Protein AF-A0A6N3B2Q0-F1 (afdb_monomer_lite)

Secondary structure (DSSP, 8-state):
-HHHHHHHHHHHHHHHHHHHHHHHHHHHHHHHHHHHHHHSTT-HHHHHHHHHHHHHHHHHHHHHHHHHHHHT--

Organism: NCBI:txid74426

Foldseek 3Di:
DVVVVVVLVVLLVVLVVVLVVVPVVLVVLLVVLVVQCVVCVVPVVSNVVSVVSNVVSVVVNV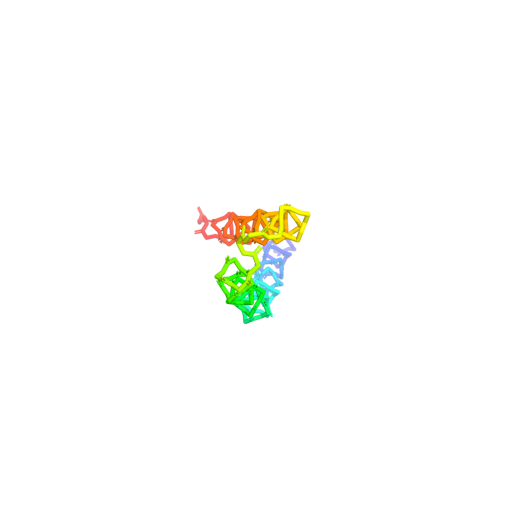VSVVSNVVSPDD

Sequence (74 aa):
MRPVAEAAARERAFVCTASHGLVTPLMAVTANCDVFEAETSDQAGLASWVATIRAAADEMATRIADMLMHMGGD

Structure (mmCIF, N/CA/C/O backbone):
data_AF-A0A6N3B2Q0-F1
#
_entry.id   AF-A0A6N3B2Q0-F1
#
loop_
_atom_site.group_PDB
_atom_site.id
_atom_site.type_symbol
_atom_site.label_atom_id
_atom_site.label_alt_id
_atom_site.label_comp_id
_atom_site.label_asym_id
_atom_site.label_entity_id
_atom_site.label_seq_id
_atom_site.pdbx_PDB_ins_code
_atom_site.Cartn_x
_atom_site.Cartn_y
_atom_site.Cartn_z
_atom_site.occupancy
_atom_site.B_iso_or_equiv
_atom_site.auth_seq_id
_atom_site.auth_comp_id
_atom_site.auth_asym_id
_atom_site.auth_atom_id
_atom_site.pdbx_PDB_model_num
ATOM 1 N N . MET A 1 1 ? 15.307 4.397 -32.681 1.00 67.00 1 MET A N 1
ATOM 2 C CA . MET A 1 1 ? 14.370 3.682 -31.783 1.00 67.00 1 MET A CA 1
ATOM 3 C C . MET A 1 1 ? 15.036 3.011 -30.579 1.00 67.00 1 MET A C 1
ATOM 5 O O . MET A 1 1 ? 14.424 3.013 -29.524 1.00 67.00 1 MET A O 1
ATOM 9 N N . ARG A 1 2 ? 16.274 2.496 -30.675 1.00 82.44 2 ARG A N 1
ATOM 10 C CA . ARG A 1 2 ? 16.978 1.838 -29.550 1.00 82.44 2 ARG A CA 1
ATOM 11 C C . ARG A 1 2 ? 17.000 2.625 -28.215 1.00 82.44 2 ARG A C 1
ATOM 13 O O . ARG A 1 2 ? 16.682 2.015 -27.201 1.00 82.44 2 ARG A O 1
ATOM 20 N N . PRO A 1 3 ? 17.240 3.954 -28.191 1.00 90.25 3 PRO A N 1
ATOM 21 C CA . PRO A 1 3 ? 17.251 4.708 -26.931 1.00 90.25 3 PRO A CA 1
ATOM 22 C C . PRO A 1 3 ? 15.901 4.737 -26.197 1.00 90.25 3 PRO A C 1
ATOM 24 O O . PRO A 1 3 ? 15.870 4.755 -24.973 1.00 90.25 3 PRO A O 1
ATOM 27 N N . VAL A 1 4 ? 14.788 4.717 -26.940 1.00 90.44 4 VAL A N 1
ATOM 28 C CA . VAL A 1 4 ? 13.429 4.745 -26.369 1.00 90.44 4 VAL A CA 1
ATOM 29 C C . VAL A 1 4 ? 13.093 3.401 -25.725 1.00 90.44 4 VAL A C 1
ATOM 31 O O . VAL A 1 4 ? 12.605 3.366 -24.602 1.00 90.44 4 VAL A O 1
ATOM 34 N N . ALA A 1 5 ? 13.428 2.292 -26.390 1.00 90.31 5 ALA A N 1
ATOM 35 C CA . ALA A 1 5 ? 13.206 0.952 -25.849 1.00 90.31 5 ALA A CA 1
ATOM 36 C C . ALA A 1 5 ? 14.016 0.700 -24.563 1.00 90.31 5 ALA A C 1
ATOM 38 O O . ALA A 1 5 ? 13.504 0.140 -23.598 1.00 90.31 5 ALA A O 1
ATOM 39 N N . GLU A 1 6 ? 15.269 1.161 -24.515 1.00 93.81 6 GLU A N 1
ATOM 40 C CA . GLU A 1 6 ? 16.110 1.046 -23.317 1.00 93.81 6 GLU A CA 1
ATOM 41 C C . GLU A 1 6 ? 15.620 1.918 -22.154 1.00 93.81 6 GLU A C 1
ATOM 43 O O . GLU A 1 6 ? 15.810 1.550 -20.994 1.00 93.81 6 GLU A O 1
ATOM 48 N N . ALA A 1 7 ? 15.032 3.083 -22.442 1.00 92.56 7 ALA A N 1
ATOM 49 C CA . ALA A 1 7 ? 14.429 3.938 -21.425 1.00 92.56 7 ALA A CA 1
ATOM 50 C C . ALA A 1 7 ? 13.171 3.282 -20.834 1.00 92.56 7 ALA A C 1
ATOM 52 O O . ALA A 1 7 ? 13.075 3.161 -19.616 1.00 92.56 7 ALA A O 1
ATOM 53 N N . ALA A 1 8 ? 12.284 2.758 -21.685 1.00 91.31 8 ALA A N 1
ATOM 54 C CA . ALA A 1 8 ? 11.084 2.041 -21.253 1.00 91.31 8 ALA A CA 1
ATOM 55 C C . ALA A 1 8 ? 11.419 0.793 -20.412 1.00 91.31 8 ALA A C 1
ATOM 57 O O . ALA A 1 8 ? 10.795 0.538 -19.384 1.00 91.31 8 ALA A O 1
ATOM 58 N N . ALA A 1 9 ? 12.457 0.037 -20.789 1.00 92.50 9 ALA A N 1
ATOM 59 C CA . ALA A 1 9 ? 12.914 -1.114 -20.008 1.00 92.50 9 ALA A CA 1
ATOM 60 C C . ALA A 1 9 ? 13.429 -0.715 -18.612 1.00 92.50 9 ALA A C 1
ATOM 62 O O . ALA A 1 9 ? 13.153 -1.403 -17.628 1.00 92.50 9 ALA A O 1
ATOM 63 N N . ARG A 1 10 ? 14.155 0.408 -18.513 1.00 94.56 10 ARG A N 1
ATOM 64 C CA . ARG A 1 10 ? 14.638 0.951 -17.232 1.00 94.56 10 ARG A CA 1
ATOM 65 C C . ARG A 1 10 ? 13.492 1.427 -16.348 1.00 94.56 10 ARG A C 1
ATOM 67 O O . ARG A 1 10 ? 13.500 1.138 -15.156 1.00 94.56 10 ARG A O 1
ATOM 74 N N . GLU A 1 11 ? 12.511 2.105 -16.931 1.00 94.38 11 GLU A N 1
ATOM 75 C CA . GLU A 1 11 ? 11.298 2.525 -16.230 1.00 94.38 11 GLU A CA 1
ATOM 76 C C . GLU A 1 11 ? 10.532 1.316 -15.680 1.00 94.38 11 GLU A C 1
ATOM 78 O O . GLU A 1 11 ? 10.229 1.276 -14.489 1.00 94.38 11 GLU A O 1
ATOM 83 N N . ARG A 1 12 ? 10.326 0.271 -16.496 1.00 93.69 12 ARG A N 1
ATOM 84 C CA . ARG A 1 12 ? 9.673 -0.979 -16.065 1.00 93.69 12 ARG A CA 1
ATOM 85 C C . ARG A 1 12 ? 10.417 -1.626 -14.901 1.00 93.69 12 ARG A C 1
ATOM 87 O O . ARG A 1 12 ? 9.799 -1.985 -13.903 1.00 93.69 12 ARG A O 1
ATOM 94 N N . ALA A 1 13 ? 11.741 -1.740 -14.997 1.00 95.06 13 ALA A N 1
ATOM 95 C CA . ALA A 1 13 ? 12.559 -2.311 -13.930 1.00 95.06 13 ALA A CA 1
ATOM 96 C C . ALA A 1 13 ? 12.482 -1.491 -12.630 1.00 95.06 13 ALA A C 1
ATOM 98 O O . ALA A 1 13 ? 12.386 -2.068 -11.543 1.00 95.06 13 ALA A O 1
ATOM 99 N N . PHE A 1 14 ? 12.490 -0.159 -12.739 1.00 95.62 14 PHE A N 1
ATOM 100 C CA . PHE A 1 14 ? 12.351 0.741 -11.598 1.00 95.62 14 PHE A CA 1
ATOM 101 C C . PHE A 1 14 ? 10.993 0.571 -10.913 1.00 95.62 14 PHE A C 1
ATOM 103 O O . PHE A 1 14 ? 10.960 0.300 -9.713 1.00 95.62 14 PHE A O 1
ATOM 110 N N . VAL A 1 15 ? 9.894 0.658 -11.670 1.00 94.44 15 VAL A N 1
ATOM 111 C CA . VAL A 1 15 ? 8.530 0.520 -11.139 1.00 94.44 15 VAL A CA 1
ATOM 112 C C . VAL A 1 15 ? 8.354 -0.842 -10.473 1.00 94.44 15 VAL A C 1
ATOM 114 O O . VAL A 1 15 ? 7.919 -0.899 -9.329 1.00 94.44 15 VAL A O 1
ATOM 117 N N . CYS A 1 16 ? 8.771 -1.937 -11.115 1.00 94.62 16 CYS A N 1
ATOM 118 C CA . CYS A 1 16 ? 8.669 -3.272 -10.520 1.00 94.62 16 CYS A CA 1
ATOM 119 C C . CYS A 1 16 ? 9.449 -3.391 -9.201 1.00 94.62 16 CYS A C 1
ATOM 121 O O . CYS A 1 16 ? 8.932 -3.934 -8.224 1.00 94.62 16 CYS A O 1
ATOM 123 N N . THR A 1 17 ? 10.678 -2.870 -9.157 1.00 96.25 17 THR A N 1
ATOM 124 C CA . THR A 1 17 ? 11.532 -2.941 -7.960 1.00 96.25 17 THR A CA 1
ATOM 125 C C . THR A 1 17 ? 10.954 -2.110 -6.818 1.00 96.25 17 THR A C 1
ATOM 127 O O . THR A 1 17 ? 10.852 -2.595 -5.690 1.00 96.25 17 THR A O 1
ATOM 130 N N . ALA A 1 18 ? 10.546 -0.873 -7.109 1.00 95.69 18 ALA A N 1
ATOM 131 C CA . ALA A 1 18 ? 9.952 0.020 -6.124 1.00 95.69 18 ALA A CA 1
ATOM 132 C C . ALA A 1 18 ? 8.632 -0.549 -5.586 1.00 95.69 18 ALA A C 1
ATOM 134 O O . ALA A 1 18 ? 8.470 -0.656 -4.373 1.00 95.69 18 ALA A O 1
ATOM 135 N N . SER A 1 19 ? 7.734 -0.999 -6.468 1.00 94.81 19 SER A N 1
ATOM 136 C CA . SER A 1 19 ? 6.460 -1.607 -6.078 1.00 94.81 19 SER A CA 1
ATOM 137 C C . SER A 1 19 ? 6.663 -2.827 -5.184 1.00 94.81 19 SER A C 1
ATOM 139 O O . SER A 1 19 ? 6.020 -2.921 -4.142 1.00 94.81 19 SER A O 1
ATOM 141 N N . HIS A 1 20 ? 7.594 -3.728 -5.522 1.00 95.31 20 HIS A N 1
ATOM 142 C CA . HIS A 1 20 ? 7.880 -4.899 -4.687 1.00 95.31 20 HIS A CA 1
ATOM 143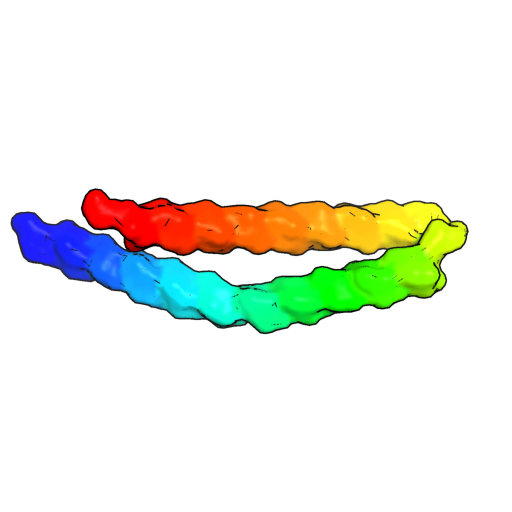 C C . HIS A 1 20 ? 8.397 -4.507 -3.294 1.00 95.31 20 HIS A C 1
ATOM 145 O O . HIS A 1 20 ? 7.958 -5.071 -2.293 1.00 95.31 20 HIS A O 1
ATOM 151 N N . GLY A 1 21 ? 9.270 -3.496 -3.217 1.00 96.69 21 GLY A N 1
ATOM 152 C CA . GLY A 1 21 ? 9.776 -2.967 -1.948 1.00 96.69 21 GLY A CA 1
ATOM 153 C C . GLY A 1 21 ? 8.703 -2.320 -1.062 1.00 96.69 21 GLY A C 1
ATOM 154 O O . GLY A 1 21 ? 8.889 -2.237 0.151 1.00 96.69 21 GLY A O 1
ATOM 155 N N . LEU A 1 22 ? 7.578 -1.891 -1.642 1.00 96.31 22 LEU A N 1
ATOM 156 C CA . LEU A 1 22 ? 6.477 -1.242 -0.925 1.00 96.31 22 LEU A CA 1
ATOM 157 C C . LEU A 1 22 ? 5.398 -2.214 -0.423 1.00 96.31 22 LEU A C 1
ATOM 159 O O . LEU A 1 22 ? 4.653 -1.851 0.485 1.00 96.31 22 LEU A O 1
ATOM 163 N N . VAL A 1 23 ? 5.324 -3.448 -0.941 1.00 92.88 23 VAL A N 1
ATOM 164 C CA . VAL A 1 23 ? 4.282 -4.420 -0.544 1.00 92.88 23 VAL A CA 1
ATOM 165 C C . VAL A 1 23 ? 4.351 -4.742 0.950 1.00 92.88 23 VAL A C 1
ATOM 167 O O . VAL A 1 23 ? 3.359 -4.596 1.659 1.00 92.88 23 VAL A O 1
ATOM 170 N N . THR A 1 24 ? 5.522 -5.139 1.451 1.00 94.75 24 THR A N 1
ATOM 171 C CA . THR A 1 24 ? 5.703 -5.518 2.862 1.00 94.75 24 THR A CA 1
ATOM 172 C C . THR A 1 24 ? 5.377 -4.386 3.848 1.00 94.75 24 THR A C 1
ATOM 174 O O . THR A 1 24 ? 4.614 -4.634 4.784 1.00 94.75 24 THR A O 1
ATOM 177 N N . PRO A 1 25 ? 5.900 -3.150 3.697 1.00 97.62 25 PRO A N 1
ATOM 178 C CA . PRO A 1 25 ? 5.545 -2.070 4.614 1.00 97.62 25 PRO A CA 1
ATOM 179 C C . PRO A 1 25 ? 4.067 -1.667 4.515 1.00 97.62 25 PRO A C 1
ATOM 181 O O . PRO A 1 25 ? 3.475 -1.371 5.550 1.00 97.62 25 PRO A O 1
ATOM 184 N N . LEU A 1 26 ? 3.441 -1.707 3.330 1.00 97.25 26 LEU A N 1
ATOM 185 C CA . LEU A 1 26 ? 2.000 -1.449 3.213 1.00 97.25 26 LEU A CA 1
ATOM 186 C C . LEU A 1 26 ? 1.171 -2.516 3.926 1.00 97.25 26 LEU A C 1
ATOM 188 O O . LEU A 1 26 ? 0.273 -2.166 4.684 1.00 97.25 26 LEU A O 1
ATOM 192 N N . MET A 1 27 ? 1.519 -3.796 3.774 1.00 96.81 27 MET A N 1
ATOM 193 C CA . MET A 1 27 ? 0.871 -4.875 4.523 1.00 96.81 27 MET A CA 1
ATOM 194 C C . MET A 1 27 ? 0.978 -4.670 6.037 1.00 96.81 27 MET A C 1
ATOM 196 O O . MET A 1 27 ? 0.006 -4.899 6.751 1.00 96.81 27 MET A O 1
ATOM 200 N N . ALA A 1 28 ? 2.133 -4.216 6.532 1.00 98.25 28 ALA A N 1
ATOM 201 C CA . ALA A 1 28 ? 2.305 -3.911 7.950 1.00 98.25 28 ALA A CA 1
ATOM 202 C C . ALA A 1 28 ? 1.402 -2.751 8.405 1.00 98.25 28 ALA A C 1
ATOM 204 O O . ALA A 1 28 ? 0.803 -2.828 9.474 1.00 98.25 28 ALA A O 1
ATOM 205 N N . VAL A 1 29 ? 1.267 -1.695 7.594 1.00 98.19 29 VAL A N 1
ATOM 206 C CA . VAL A 1 29 ? 0.352 -0.578 7.883 1.00 98.19 29 VAL A CA 1
ATOM 207 C C . VAL A 1 29 ? -1.099 -1.057 7.923 1.00 98.19 29 VAL A C 1
ATOM 209 O O . VAL A 1 29 ? -1.793 -0.769 8.894 1.00 98.19 29 VAL A O 1
ATOM 212 N N . THR A 1 30 ? -1.544 -1.830 6.930 1.00 97.69 30 THR A N 1
ATOM 213 C CA . THR A 1 30 ? -2.911 -2.370 6.881 1.00 97.69 30 THR A CA 1
ATOM 214 C C . THR A 1 30 ? -3.204 -3.275 8.079 1.00 97.69 30 THR A C 1
ATOM 216 O O . THR A 1 30 ? -4.228 -3.095 8.732 1.00 97.69 30 THR A O 1
ATOM 219 N N . ALA A 1 31 ? -2.282 -4.177 8.431 1.00 97.75 31 ALA A N 1
ATOM 220 C CA . ALA A 1 31 ? -2.438 -5.055 9.591 1.00 97.75 31 ALA A CA 1
ATOM 221 C C . ALA A 1 31 ? -2.506 -4.268 10.912 1.00 97.75 31 ALA A C 1
ATOM 223 O O . ALA A 1 31 ? -3.297 -4.595 11.794 1.00 97.75 31 ALA A O 1
ATOM 224 N N . ASN A 1 32 ? -1.711 -3.202 11.050 1.00 97.19 32 ASN A N 1
ATOM 225 C CA . ASN A 1 32 ? -1.790 -2.325 12.217 1.00 97.19 32 ASN A CA 1
ATOM 226 C C . ASN A 1 32 ? -3.136 -1.592 12.282 1.00 97.19 32 ASN A C 1
ATOM 228 O O . ASN A 1 32 ? -3.698 -1.467 13.367 1.00 97.19 32 ASN A O 1
ATOM 232 N N . CYS A 1 33 ? -3.670 -1.133 11.143 1.00 97.06 33 CYS A N 1
ATOM 233 C CA . CYS A 1 33 ? -5.015 -0.562 11.083 1.00 97.06 33 CYS A CA 1
ATOM 234 C C . CYS A 1 33 ? -6.072 -1.573 11.542 1.00 97.06 33 CYS A C 1
ATOM 236 O O . CYS A 1 33 ? -6.900 -1.204 12.365 1.00 97.06 33 CYS A O 1
ATOM 238 N N . ASP A 1 34 ? -6.005 -2.836 11.101 1.00 95.94 34 ASP A N 1
ATOM 239 C CA . ASP A 1 34 ? -6.955 -3.880 11.526 1.00 95.94 34 ASP A CA 1
ATOM 240 C C . ASP A 1 34 ? -6.959 -4.056 13.059 1.00 95.94 34 ASP A C 1
ATOM 242 O O . ASP A 1 34 ? -8.016 -4.139 13.686 1.00 95.94 34 ASP A O 1
ATOM 246 N N . VAL A 1 35 ? -5.773 -4.064 13.681 1.00 96.25 35 VAL A N 1
ATOM 247 C CA . VAL A 1 35 ? -5.637 -4.141 15.145 1.00 96.25 35 VAL A CA 1
ATOM 248 C C . VAL A 1 35 ? -6.189 -2.881 15.813 1.00 96.25 35 VAL A C 1
ATOM 250 O O . VAL A 1 35 ? -6.966 -2.976 16.758 1.00 96.25 35 VAL A O 1
ATOM 253 N N . PHE A 1 36 ? -5.829 -1.688 15.335 1.00 95.19 36 PHE A N 1
ATOM 254 C CA . PHE A 1 36 ? -6.289 -0.443 15.954 1.00 95.19 36 PHE A CA 1
ATOM 255 C C . PHE A 1 36 ? -7.795 -0.217 15.804 1.00 95.19 36 PHE A C 1
ATOM 257 O O . PHE A 1 36 ? -8.410 0.309 16.730 1.00 95.19 36 PHE A O 1
ATOM 264 N N . GLU A 1 37 ? -8.405 -0.625 14.691 1.00 92.81 37 GLU A N 1
ATOM 265 C CA . GLU A 1 37 ? -9.860 -0.575 14.508 1.00 92.81 37 GLU A CA 1
ATOM 266 C C . GLU A 1 37 ? -10.581 -1.435 15.552 1.00 92.81 37 GLU A C 1
ATOM 268 O O . GLU A 1 37 ? -11.595 -1.003 16.101 1.00 92.81 37 GLU A O 1
ATOM 273 N N . ALA A 1 38 ? -10.029 -2.605 15.891 1.00 91.56 38 ALA A N 1
ATOM 274 C CA . ALA A 1 38 ? -10.572 -3.462 16.940 1.00 91.56 38 ALA A CA 1
ATOM 275 C C . ALA A 1 38 ? -10.395 -2.855 18.347 1.00 91.56 38 ALA A C 1
ATOM 277 O O . ALA A 1 38 ? -11.344 -2.827 19.131 1.00 91.56 38 ALA A O 1
ATOM 278 N N . GLU A 1 39 ? -9.204 -2.336 18.656 1.00 92.44 39 GLU A N 1
ATOM 279 C CA . GLU A 1 39 ? -8.832 -1.867 20.002 1.00 92.44 39 GLU A CA 1
ATOM 280 C C . GLU A 1 39 ? -9.368 -0.465 20.346 1.00 92.44 39 GLU A C 1
ATOM 282 O O . GLU A 1 39 ? -9.550 -0.135 21.517 1.00 92.44 39 GLU A O 1
ATOM 287 N N . THR A 1 40 ? -9.610 0.389 19.345 1.00 89.50 40 THR A N 1
ATOM 288 C CA . THR A 1 40 ? -9.962 1.812 19.549 1.00 89.50 40 THR A CA 1
ATOM 289 C C . THR A 1 40 ? -11.353 2.185 19.035 1.00 89.50 40 THR A C 1
ATOM 291 O O . THR A 1 40 ? -11.667 3.369 18.903 1.00 89.50 40 THR A O 1
ATOM 294 N N . SER A 1 41 ? -12.213 1.192 18.781 1.00 79.56 41 SER A N 1
ATOM 295 C CA . SER A 1 41 ? -13.560 1.384 18.215 1.00 79.56 41 SER A CA 1
ATOM 296 C C . SER A 1 41 ? -14.440 2.369 19.004 1.00 79.56 41 SER A C 1
ATOM 298 O O . SER A 1 41 ? -15.141 3.181 18.402 1.00 79.56 41 SER A O 1
ATOM 300 N N . ASP A 1 42 ? -14.336 2.385 20.335 1.00 89.06 42 ASP A N 1
ATOM 301 C CA . ASP A 1 42 ? -15.086 3.304 21.207 1.00 89.06 42 ASP A CA 1
ATOM 302 C C . ASP A 1 42 ? -14.453 4.707 21.324 1.00 89.06 42 ASP A C 1
ATOM 304 O O . ASP A 1 42 ? -15.037 5.639 21.885 1.00 89.06 42 ASP A O 1
ATOM 308 N N . GLN A 1 43 ? -13.246 4.897 20.789 1.00 90.50 43 GLN A N 1
ATOM 309 C CA . GLN A 1 43 ? -12.505 6.153 20.849 1.00 90.50 43 GLN A CA 1
ATOM 310 C C . GLN A 1 43 ? -12.665 6.921 19.536 1.00 90.50 43 GLN A C 1
ATOM 312 O O . GLN A 1 43 ? -11.7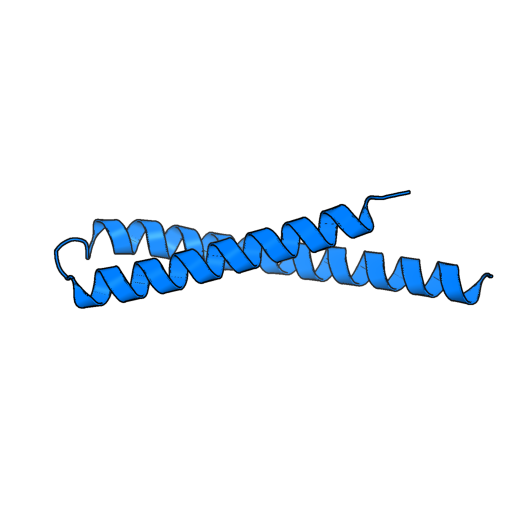65 6.939 18.699 1.00 90.50 43 GLN A O 1
ATOM 317 N N . ALA A 1 44 ? -13.795 7.618 19.379 1.00 84.69 44 ALA A N 1
ATOM 318 C CA . ALA A 1 44 ? -14.194 8.286 18.131 1.00 84.69 44 ALA A CA 1
ATOM 319 C C . ALA A 1 44 ? -13.089 9.131 17.454 1.00 84.69 44 ALA A C 1
ATOM 321 O O . ALA A 1 44 ? -12.979 9.151 16.229 1.00 84.69 44 ALA A O 1
ATOM 322 N N . GLY A 1 45 ? -12.245 9.811 18.240 1.00 87.19 45 GLY A N 1
ATOM 323 C CA . GLY A 1 45 ? -11.096 10.550 17.713 1.00 87.19 45 GLY A CA 1
ATOM 324 C C . GLY A 1 45 ? -10.044 9.638 17.077 1.00 87.19 45 GLY A C 1
ATOM 325 O O . GLY A 1 45 ? -9.650 9.873 15.941 1.00 87.19 45 GLY A O 1
ATOM 326 N N . LEU A 1 46 ? -9.616 8.589 17.784 1.00 90.06 46 LEU A N 1
ATOM 327 C CA . LEU A 1 46 ? -8.618 7.628 17.301 1.00 90.06 46 LEU A CA 1
ATOM 328 C C . LEU A 1 46 ? -9.152 6.800 16.130 1.00 90.06 46 LEU A C 1
ATOM 330 O O . LEU A 1 46 ? -8.456 6.683 15.126 1.00 90.06 46 LEU A O 1
ATOM 334 N N . ALA A 1 47 ? -10.407 6.350 16.196 1.00 91.50 47 ALA A N 1
ATOM 335 C CA . ALA A 1 47 ? -11.066 5.649 15.097 1.00 91.50 47 ALA A CA 1
ATOM 336 C C . ALA A 1 47 ? -11.048 6.468 13.788 1.00 91.50 47 ALA A C 1
ATOM 338 O O . ALA A 1 47 ? -10.765 5.930 12.720 1.00 91.50 47 ALA A O 1
ATOM 339 N N . SER A 1 48 ? -11.263 7.789 13.867 1.00 93.75 48 SER A N 1
ATOM 340 C CA . SER A 1 48 ? -11.181 8.690 12.705 1.00 93.75 48 SER A CA 1
ATOM 341 C C . SER A 1 48 ? -9.768 8.767 12.102 1.00 93.75 48 SER A C 1
ATOM 343 O O . SER A 1 48 ? -9.598 8.708 10.879 1.00 93.75 48 SER A O 1
ATOM 345 N N . TRP A 1 49 ? -8.731 8.842 12.945 1.00 96.19 49 TRP A N 1
ATOM 346 C CA . TRP A 1 49 ? -7.339 8.823 12.482 1.00 96.19 49 TRP A CA 1
ATOM 347 C C . TRP A 1 49 ? -6.972 7.490 11.827 1.00 96.19 49 TRP A C 1
ATOM 349 O O . TRP A 1 49 ? -6.357 7.490 10.761 1.00 96.19 49 TRP A O 1
ATOM 359 N N . VAL A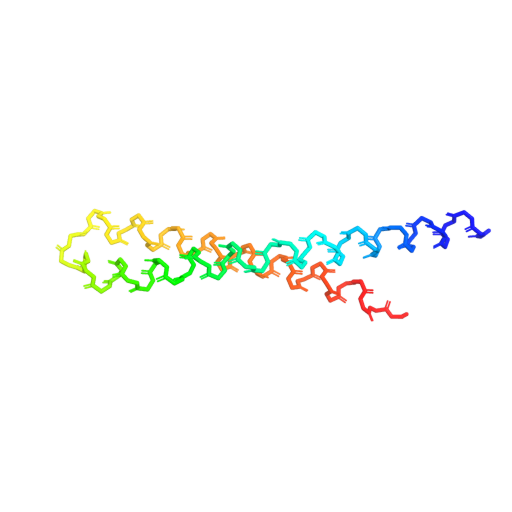 1 50 ? -7.380 6.367 12.423 1.00 96.00 50 VAL A N 1
ATOM 360 C CA . VAL A 1 50 ? -7.121 5.027 11.877 1.00 96.00 50 VAL A CA 1
ATOM 361 C C . VAL A 1 50 ? -7.801 4.855 10.519 1.00 96.00 50 VAL A C 1
ATOM 363 O O . VAL A 1 50 ? -7.139 4.447 9.566 1.00 96.00 50 VAL A O 1
ATOM 366 N N . ALA A 1 51 ? -9.065 5.271 10.389 1.00 94.94 51 ALA A N 1
ATOM 367 C CA . ALA A 1 51 ? -9.789 5.244 9.119 1.00 94.94 51 ALA A CA 1
ATOM 368 C C . ALA A 1 51 ? -9.107 6.102 8.037 1.00 94.94 51 ALA A C 1
ATOM 370 O O . ALA A 1 51 ? -9.001 5.688 6.883 1.00 94.94 51 ALA A O 1
ATOM 371 N N . THR A 1 52 ? -8.591 7.278 8.408 1.00 97.12 52 THR A N 1
ATOM 372 C CA . THR A 1 52 ? -7.850 8.154 7.484 1.00 97.12 52 THR A CA 1
ATOM 373 C C . THR A 1 52 ? -6.557 7.494 6.997 1.00 97.12 52 THR A C 1
ATOM 375 O O . THR A 1 52 ? -6.252 7.528 5.805 1.00 97.12 52 THR A O 1
ATOM 378 N N . ILE A 1 53 ? -5.801 6.869 7.905 1.00 97.31 53 ILE A N 1
ATOM 379 C CA . ILE A 1 53 ? -4.560 6.160 7.565 1.00 97.31 53 ILE A CA 1
ATOM 380 C C . ILE A 1 53 ? -4.862 4.957 6.670 1.00 97.31 53 ILE A C 1
ATOM 382 O O . ILE A 1 53 ? -4.158 4.750 5.682 1.00 97.31 53 ILE A O 1
ATOM 386 N N . ARG A 1 54 ? -5.928 4.203 6.968 1.00 97.62 54 ARG A N 1
ATOM 387 C CA . ARG A 1 54 ? -6.351 3.068 6.147 1.00 97.62 54 ARG A CA 1
ATOM 388 C C . ARG A 1 54 ? -6.710 3.501 4.729 1.00 97.62 54 ARG A C 1
ATOM 390 O O . ARG A 1 54 ? -6.178 2.940 3.779 1.00 97.62 54 ARG A O 1
ATOM 397 N N . ALA A 1 55 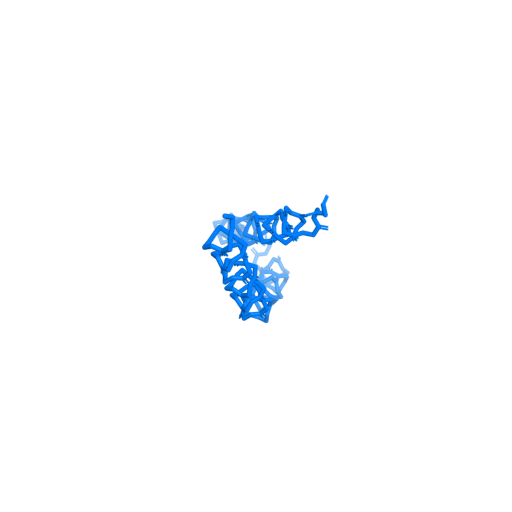? -7.519 4.550 4.585 1.00 97.88 55 ALA A N 1
ATOM 398 C CA . ALA A 1 55 ? -7.886 5.080 3.274 1.00 97.88 55 ALA A CA 1
ATOM 399 C C . ALA A 1 55 ? -6.653 5.508 2.455 1.00 97.88 55 ALA A C 1
ATOM 401 O O . ALA A 1 55 ? -6.562 5.206 1.267 1.00 97.88 55 ALA A O 1
ATOM 402 N N . ALA A 1 56 ? -5.673 6.156 3.091 1.00 98.25 56 ALA A N 1
ATOM 403 C CA . ALA A 1 56 ? -4.421 6.518 2.430 1.00 98.25 56 ALA A CA 1
ATOM 404 C C . ALA A 1 56 ? -3.582 5.285 2.035 1.00 98.25 56 ALA A C 1
ATOM 406 O O . ALA A 1 56 ? -2.957 5.281 0.974 1.00 98.25 56 ALA A O 1
ATOM 407 N N . ALA A 1 57 ? -3.563 4.233 2.862 1.00 98.06 57 ALA A N 1
ATOM 408 C CA . ALA A 1 57 ? -2.886 2.976 2.543 1.00 98.06 57 ALA A CA 1
ATOM 409 C C . ALA A 1 57 ? -3.534 2.257 1.348 1.00 98.06 57 ALA A C 1
ATOM 411 O O . ALA A 1 57 ? -2.821 1.822 0.440 1.00 98.06 57 ALA A O 1
ATOM 412 N N . ASP A 1 58 ? -4.866 2.212 1.303 1.00 97.69 58 ASP A N 1
ATOM 413 C CA . ASP A 1 58 ? -5.632 1.632 0.196 1.00 97.69 58 ASP A CA 1
ATOM 414 C C . ASP A 1 58 ? -5.432 2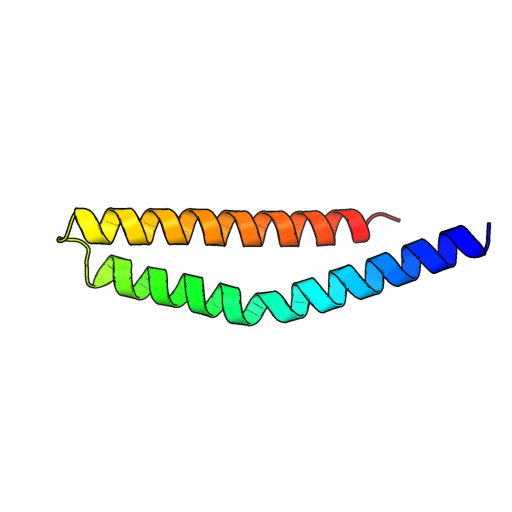.424 -1.108 1.00 97.69 58 ASP A C 1
ATOM 416 O O . ASP A 1 58 ? -5.262 1.849 -2.190 1.00 97.69 58 ASP A O 1
ATOM 420 N N . GLU A 1 59 ? -5.370 3.756 -1.020 1.00 98.06 59 GLU A N 1
ATOM 421 C CA . GLU A 1 59 ? -5.037 4.612 -2.159 1.00 98.06 59 GLU A CA 1
ATOM 422 C C . GLU A 1 59 ? -3.612 4.342 -2.672 1.00 98.06 59 GLU A C 1
ATOM 424 O O . GLU A 1 59 ? -3.402 4.215 -3.881 1.00 98.06 59 GLU A O 1
ATOM 429 N N . MET A 1 60 ? -2.625 4.208 -1.777 1.00 97.81 60 MET A N 1
ATOM 430 C CA . MET A 1 60 ? -1.256 3.847 -2.163 1.00 97.81 60 MET A CA 1
ATOM 431 C C . MET A 1 60 ? -1.205 2.484 -2.858 1.00 97.81 60 MET A C 1
ATOM 433 O O . MET A 1 60 ? -0.556 2.360 -3.899 1.00 97.81 60 MET A O 1
ATOM 437 N N . ALA A 1 61 ? -1.910 1.482 -2.326 1.00 96.94 61 ALA A N 1
ATOM 438 C CA . ALA A 1 61 ? -1.994 0.156 -2.932 1.00 96.94 61 ALA A CA 1
ATOM 439 C C . ALA A 1 61 ? -2.609 0.214 -4.340 1.00 96.94 61 ALA A C 1
ATOM 441 O O . ALA A 1 61 ? -2.073 -0.389 -5.271 1.00 96.94 61 ALA A O 1
ATOM 442 N N . THR A 1 62 ? -3.671 1.005 -4.516 1.00 96.75 62 THR A N 1
ATOM 443 C CA . THR A 1 62 ? -4.323 1.218 -5.817 1.00 96.75 62 THR A CA 1
ATOM 444 C C . THR A 1 62 ? -3.363 1.854 -6.820 1.00 96.75 62 THR A C 1
ATOM 446 O O . THR A 1 62 ? -3.173 1.325 -7.910 1.00 96.75 62 THR A O 1
ATOM 449 N N . ARG A 1 63 ? -2.661 2.928 -6.437 1.00 95.75 63 ARG A N 1
ATOM 450 C CA . ARG A 1 63 ? -1.683 3.597 -7.315 1.00 95.75 63 ARG A CA 1
ATOM 451 C C . ARG A 1 63 ? -0.526 2.676 -7.716 1.00 95.75 63 ARG A C 1
ATOM 453 O O . ARG A 1 63 ? -0.053 2.743 -8.848 1.00 95.75 63 ARG A O 1
ATOM 460 N N . ILE A 1 64 ? -0.061 1.818 -6.805 1.00 95.00 64 ILE A N 1
ATOM 461 C CA . ILE A 1 64 ? 0.963 0.802 -7.097 1.00 95.00 64 ILE A CA 1
ATOM 462 C C . ILE A 1 64 ? 0.439 -0.224 -8.103 1.00 95.00 64 ILE A C 1
ATOM 464 O O . ILE A 1 64 ? 1.140 -0.540 -9.067 1.00 95.00 64 ILE A O 1
ATOM 468 N N . ALA A 1 65 ? -0.784 -0.718 -7.904 1.00 94.31 65 ALA A N 1
ATOM 469 C CA . ALA A 1 65 ? -1.422 -1.647 -8.828 1.00 94.31 65 ALA A CA 1
ATOM 470 C C . ALA A 1 65 ? -1.603 -1.017 -10.217 1.00 94.31 65 ALA A C 1
ATOM 472 O O . ALA A 1 65 ? -1.243 -1.641 -11.214 1.00 94.31 65 ALA A O 1
ATOM 473 N N . ASP A 1 66 ? -2.060 0.233 -10.285 1.00 94.44 66 ASP A N 1
ATOM 474 C CA . ASP A 1 66 ? -2.209 0.975 -11.535 1.00 94.44 66 ASP A CA 1
ATOM 475 C C . ASP A 1 66 ? -0.873 1.108 -12.260 1.00 94.44 66 ASP A C 1
ATOM 477 O O . ASP A 1 66 ? -0.783 0.765 -13.439 1.00 94.44 66 ASP A O 1
ATOM 481 N N . MET A 1 67 ? 0.187 1.537 -11.566 1.00 92.75 67 MET A N 1
ATOM 482 C CA . MET A 1 67 ? 1.525 1.619 -12.155 1.00 92.75 67 MET A CA 1
ATOM 483 C C . MET A 1 67 ? 1.970 0.262 -12.716 1.00 92.75 67 MET A C 1
ATOM 485 O O . MET A 1 67 ? 2.434 0.198 -13.849 1.00 92.75 67 MET A O 1
ATOM 489 N N . LEU A 1 68 ? 1.774 -0.839 -11.983 1.00 91.75 68 LEU A N 1
ATOM 490 C CA . LEU A 1 68 ? 2.126 -2.181 -12.460 1.00 91.75 68 LEU A CA 1
ATOM 491 C C . LEU A 1 68 ? 1.294 -2.626 -13.674 1.00 91.75 68 LEU A C 1
ATOM 493 O O . LEU A 1 68 ? 1.851 -3.220 -14.597 1.00 91.75 68 LEU A O 1
ATOM 497 N N . MET A 1 69 ? -0.006 -2.316 -13.707 1.00 90.94 69 MET A N 1
ATOM 498 C CA . MET A 1 69 ? -0.884 -2.637 -14.837 1.00 90.94 69 MET A CA 1
ATOM 499 C C . MET A 1 69 ? -0.478 -1.884 -16.108 1.00 90.94 69 MET A C 1
ATOM 501 O O . MET A 1 69 ? -0.395 -2.495 -17.172 1.00 90.94 69 MET A O 1
ATOM 505 N N . HIS A 1 70 ? -0.152 -0.591 -16.003 1.00 85.94 70 HIS A N 1
ATOM 506 C CA . HIS A 1 70 ? 0.308 0.208 -17.146 1.00 85.94 70 HIS A CA 1
ATOM 507 C C . HIS A 1 70 ? 1.643 -0.299 -17.708 1.00 85.94 70 HIS A C 1
ATOM 509 O O . HIS A 1 70 ? 1.869 -0.229 -18.914 1.00 85.94 70 HIS A O 1
ATOM 515 N N . MET A 1 71 ? 2.506 -0.872 -16.862 1.00 79.62 71 MET A N 1
ATOM 516 C CA . MET A 1 71 ? 3.760 -1.475 -17.315 1.00 79.62 71 MET A CA 1
ATOM 517 C C . MET A 1 71 ? 3.587 -2.859 -17.953 1.00 79.62 71 MET A C 1
ATOM 519 O O . MET A 1 71 ? 4.537 -3.326 -18.581 1.00 79.62 71 MET A O 1
ATOM 523 N N . GLY A 1 72 ? 2.435 -3.520 -17.794 1.00 66.94 72 GLY A N 1
ATOM 524 C CA . GLY A 1 72 ? 2.134 -4.849 -18.344 1.00 66.94 72 GLY A CA 1
ATOM 525 C C . GLY A 1 72 ? 1.464 -4.851 -19.723 1.00 66.94 72 GLY A C 1
ATOM 526 O O . GLY A 1 72 ? 1.258 -5.927 -20.275 1.00 66.94 72 GLY A O 1
ATOM 527 N N . GLY A 1 73 ? 1.118 -3.682 -20.272 1.00 58.78 73 GLY A N 1
ATOM 528 C CA . GLY A 1 73 ? 0.610 -3.561 -21.640 1.00 58.78 73 GLY A CA 1
ATOM 529 C C . GLY A 1 73 ? 1.739 -3.693 -22.664 1.00 58.78 73 GLY A C 1
ATOM 530 O O . GLY A 1 73 ? 2.707 -2.932 -22.602 1.00 58.78 73 GLY A O 1
ATOM 531 N N . ASP A 1 74 ? 1.614 -4.673 -23.558 1.00 52.69 74 ASP A N 1
ATOM 532 C CA . ASP A 1 74 ? 2.495 -4.908 -24.712 1.00 52.69 74 ASP A CA 1
ATOM 533 C C . ASP A 1 74 ? 2.162 -3.992 -25.903 1.00 52.69 74 ASP A C 1
ATOM 535 O O . ASP A 1 74 ? 0.955 -3.789 -26.186 1.00 52.69 74 ASP A O 1
#

InterPro domains:
  IPR003661 Signal transduction histidine kinase, dimerisation/phosphoacceptor domain [cd00082] (14-68)
  IPR036097 Signal transduction histidine kinase, dimerisation/phosphoacceptor domain superfamily [SSF47384] (5-69)

Radius of gyration: 17.38 Å; chains: 1; bounding box: 32×16×53 Å

pLDDT: mean 92.07, std 8.5, range [52.69, 98.25]